Protein AF-A0A962XVJ2-F1 (afdb_monomer_lite)

Foldseek 3Di:
DVCVVVDQWDQDVPVGIDGPCVVCVVVVVVLVVQLVVQLVVLLPDDPVCLLVSLLVSLLVSQLVVQCVPPVDDSVVSCVVCVVVSNVSSVVSVVVSVVVVVVVD

pLDDT: mean 95.55, std 3.28, range [77.44, 98.69]

Secondary structure (DSSP, 8-state):
-GGGG--SEEE-GGG-EEE-GGGGHHHHHHHHHHHHHHHHHHHTS-STTHHHHHHHHHHHHHHHHHHHHH---HHHHHHHHHHHHHHHHHHHHHHHHHHHHHH-

Sequence (104 aa):
RMMALAPSACCLTHFGRIGKPQTHVDMLRASIQAHVDIALAEELRDSQGRVQRLSAAVEHLLMEAGQRHSGLPADRVREIFASDIELNAQGLGIWLMRRAKRRA

Structure (mmCIF, N/CA/C/O backbone):
data_AF-A0A962XVJ2-F1
#
_entry.id   AF-A0A962XVJ2-F1
#
loop_
_atom_site.group_PDB
_atom_site.id
_atom_site.type_symbol
_atom_site.label_atom_id
_atom_site.label_alt_id
_atom_site.label_comp_id
_atom_site.label_asym_id
_atom_site.label_entity_id
_atom_site.label_seq_id
_atom_site.pdbx_PDB_ins_code
_atom_site.Cartn_x
_atom_site.Cartn_y
_atom_site.Cartn_z
_atom_site.occupancy
_atom_site.B_iso_or_equiv
_atom_site.auth_seq_id
_atom_site.auth_comp_id
_atom_site.auth_asym_id
_atom_site.auth_atom_id
_atom_site.pdbx_PDB_model_num
ATOM 1 N N . ARG A 1 1 ? -9.281 -14.848 6.889 1.00 84.25 1 ARG A N 1
ATOM 2 C CA . ARG A 1 1 ? -8.791 -15.706 7.995 1.00 84.25 1 ARG A CA 1
ATOM 3 C C . ARG A 1 1 ? -8.902 -15.006 9.353 1.00 84.25 1 ARG A C 1
ATOM 5 O O . ARG A 1 1 ? -9.564 -15.567 10.202 1.00 84.25 1 ARG A O 1
ATOM 12 N N . MET A 1 2 ? -8.397 -13.779 9.553 1.00 91.50 2 MET A N 1
ATOM 13 C CA . MET A 1 2 ? -8.488 -13.088 10.862 1.00 91.50 2 MET A CA 1
ATOM 14 C C . MET A 1 2 ? -9.922 -12.881 11.390 1.00 91.50 2 MET A C 1
ATOM 16 O O . MET A 1 2 ? -10.176 -13.122 12.562 1.00 91.50 2 MET A O 1
ATOM 20 N N . MET A 1 3 ? -10.879 -12.505 10.534 1.00 94.75 3 MET A N 1
ATOM 21 C CA . MET A 1 3 ? -12.271 -12.275 10.965 1.00 94.75 3 MET A CA 1
ATOM 22 C C . MET A 1 3 ? -13.035 -13.544 11.367 1.00 94.75 3 MET A C 1
ATOM 24 O O . MET A 1 3 ? -14.072 -13.442 12.010 1.00 94.75 3 MET A O 1
ATOM 28 N N . ALA A 1 4 ? -12.514 -14.739 11.060 1.00 95.81 4 ALA A N 1
ATOM 29 C CA . ALA A 1 4 ? -13.113 -15.988 11.537 1.00 95.81 4 ALA A CA 1
ATOM 30 C C . ALA A 1 4 ? -13.024 -16.131 13.069 1.00 95.81 4 ALA A C 1
ATOM 32 O O . ALA A 1 4 ? -13.767 -16.911 13.648 1.00 95.81 4 ALA A O 1
ATOM 33 N N . LEU A 1 5 ? -12.142 -15.361 13.719 1.00 95.88 5 LEU A N 1
ATOM 34 C CA . LEU A 1 5 ? -12.012 -15.300 15.177 1.00 95.88 5 LEU A CA 1
ATOM 35 C C . LEU A 1 5 ? -13.011 -14.331 15.835 1.00 95.88 5 LEU A C 1
ATOM 37 O O . LEU A 1 5 ? -12.940 -14.138 17.043 1.00 95.88 5 LEU A O 1
ATOM 41 N N . ALA A 1 6 ? -13.882 -13.676 15.054 1.00 95.06 6 ALA A N 1
ATOM 42 C CA . ALA A 1 6 ? -14.811 -12.640 15.518 1.00 95.06 6 ALA A CA 1
ATOM 43 C C . ALA A 1 6 ? -14.176 -11.609 16.490 1.00 95.06 6 ALA A C 1
ATOM 45 O O . ALA A 1 6 ? -14.702 -11.374 17.581 1.00 95.06 6 ALA A O 1
ATOM 46 N N . PRO A 1 7 ? -13.031 -10.987 16.133 1.00 96.94 7 PRO A N 1
ATOM 47 C CA . PRO A 1 7 ? -12.335 -10.091 17.046 1.00 96.94 7 PRO A CA 1
ATOM 48 C C . PRO A 1 7 ? -13.128 -8.803 17.282 1.00 96.94 7 PRO A C 1
ATOM 50 O O . PRO A 1 7 ? -13.595 -8.155 16.344 1.00 96.94 7 PRO A O 1
ATOM 53 N N . SER A 1 8 ? -13.200 -8.369 18.540 1.00 96.81 8 SER A N 1
ATOM 54 C CA . SER A 1 8 ? -13.775 -7.066 18.900 1.00 96.81 8 SER A CA 1
ATOM 55 C C . SER A 1 8 ? -12.839 -5.894 18.571 1.00 96.81 8 SER A C 1
ATOM 57 O O . SER A 1 8 ? -13.303 -4.761 18.411 1.00 96.81 8 SER A O 1
ATOM 59 N N . ALA A 1 9 ? -11.531 -6.154 18.448 1.00 97.19 9 ALA A N 1
ATOM 60 C CA . ALA A 1 9 ? -10.510 -5.162 18.134 1.00 97.19 9 ALA A CA 1
ATOM 61 C C . ALA A 1 9 ? -9.270 -5.766 17.446 1.00 97.19 9 ALA A C 1
ATOM 63 O O . ALA A 1 9 ? -9.001 -6.962 17.562 1.00 97.19 9 ALA A O 1
ATOM 64 N N . CYS A 1 10 ? -8.487 -4.919 16.772 1.00 96.50 10 CYS A N 1
ATOM 65 C CA . CYS A 1 10 ? -7.157 -5.242 16.245 1.00 96.50 10 CYS A CA 1
ATOM 66 C C . CYS A 1 10 ? -6.153 -4.139 16.611 1.00 96.50 10 CYS A C 1
ATOM 68 O O . CYS A 1 10 ? -6.500 -2.962 16.569 1.00 96.50 10 CYS A O 1
ATOM 70 N N . CYS A 1 11 ? -4.915 -4.509 16.946 1.00 94.94 11 CYS A N 1
ATOM 71 C CA . CYS A 1 11 ? -3.818 -3.563 17.175 1.00 94.94 11 CYS A CA 1
ATOM 72 C C . CYS A 1 11 ? -2.984 -3.424 15.893 1.00 94.94 11 CYS A C 1
ATOM 74 O O . CYS A 1 11 ? -2.341 -4.379 15.462 1.00 94.94 11 CYS A O 1
ATOM 76 N N . LEU A 1 12 ? -3.021 -2.244 15.279 1.00 91.88 12 LEU A N 1
ATOM 77 C CA . LEU A 1 12 ? -2.394 -1.916 14.001 1.00 91.88 12 LEU A CA 1
ATOM 78 C C . LEU A 1 12 ? -1.008 -1.308 14.213 1.00 91.88 12 LEU A C 1
ATOM 80 O O . LEU A 1 12 ? -0.802 -0.128 13.956 1.00 91.88 12 LEU A O 1
ATOM 84 N N . THR A 1 13 ? -0.072 -2.112 14.715 1.00 88.88 13 THR A N 1
ATOM 85 C CA . THR A 1 13 ? 1.322 -1.690 14.945 1.00 88.88 13 THR A CA 1
ATOM 86 C C . THR A 1 13 ? 1.396 -0.322 15.655 1.00 88.88 13 THR A C 1
ATOM 88 O O . THR A 1 13 ? 0.900 -0.194 16.774 1.00 88.88 13 THR A O 1
ATOM 91 N N . HIS A 1 14 ? 1.960 0.696 15.006 1.00 87.69 14 HIS A N 1
ATOM 92 C CA . HIS A 1 14 ? 2.155 2.048 15.520 1.00 87.69 14 HIS A CA 1
ATOM 93 C C . HIS A 1 14 ? 0.911 2.953 15.406 1.00 87.69 14 HIS A C 1
ATOM 95 O O . HIS A 1 14 ? 0.873 3.999 16.045 1.00 87.69 14 HIS A O 1
ATOM 101 N N . PHE A 1 15 ? -0.132 2.536 14.677 1.00 89.75 15 PHE A N 1
ATOM 102 C CA . PHE A 1 15 ? -1.427 3.234 14.607 1.00 89.75 15 PHE A CA 1
ATOM 103 C C . PHE A 1 15 ? -2.362 2.896 15.778 1.00 89.75 15 PHE A C 1
ATOM 105 O O . PHE A 1 15 ? -3.414 3.512 15.947 1.00 89.75 15 PHE A O 1
ATOM 112 N N . GLY A 1 16 ? -1.990 1.918 16.608 1.00 93.38 16 GLY A N 1
ATOM 113 C CA . GLY A 1 16 ? -2.727 1.573 17.817 1.00 93.38 16 GLY A CA 1
ATOM 114 C C . GLY A 1 16 ? -3.958 0.701 17.571 1.00 93.38 16 GLY A C 1
ATOM 115 O O . GLY A 1 16 ? -4.054 -0.050 16.601 1.00 93.38 16 GLY A O 1
ATOM 116 N N . ARG A 1 17 ? -4.887 0.711 18.527 1.00 96.19 17 ARG A N 1
ATOM 117 C CA . ARG A 1 17 ? -6.033 -0.205 18.556 1.00 96.19 17 ARG A CA 1
ATOM 118 C C . ARG A 1 17 ? -7.217 0.357 17.771 1.00 96.19 17 ARG A C 1
ATOM 120 O O . ARG A 1 17 ? -7.691 1.444 18.076 1.00 96.19 17 ARG A O 1
ATOM 127 N N . ILE A 1 18 ? -7.781 -0.453 16.878 1.00 95.81 18 ILE A N 1
ATOM 128 C CA . ILE A 1 18 ? -9.080 -0.201 16.243 1.00 95.81 18 ILE A CA 1
ATOM 129 C C . ILE A 1 18 ? -10.145 -1.161 16.780 1.00 95.81 18 ILE A C 1
ATOM 131 O O . ILE A 1 18 ? -9.874 -2.340 17.016 1.00 95.81 18 ILE A O 1
ATOM 135 N N . GLY A 1 19 ? -11.359 -0.655 16.992 1.00 97.44 19 GLY A N 1
ATOM 136 C CA . GLY A 1 19 ? -12.536 -1.466 17.313 1.00 97.44 19 GLY A CA 1
ATOM 137 C C . GLY A 1 19 ? -13.287 -1.894 16.054 1.00 97.44 19 GLY A C 1
ATOM 138 O O . GLY A 1 19 ? -13.048 -1.356 14.979 1.00 97.44 19 GLY A O 1
ATOM 139 N N . LYS A 1 20 ? -14.213 -2.853 16.196 1.00 96.12 20 LYS A N 1
ATOM 140 C CA . LYS A 1 20 ? -15.105 -3.310 15.109 1.00 96.12 20 LYS A CA 1
ATOM 141 C C . LYS A 1 20 ? -14.354 -3.593 13.787 1.00 96.12 20 LYS A C 1
ATOM 143 O O . LYS A 1 20 ? -14.791 -3.143 12.734 1.00 96.12 20 LYS A O 1
ATOM 148 N N . PRO A 1 21 ? -13.251 -4.366 13.793 1.00 96.38 21 PRO A N 1
ATOM 149 C CA . PRO A 1 21 ? -12.389 -4.541 12.617 1.00 96.38 21 PRO A CA 1
ATOM 150 C C . PRO A 1 21 ? -13.131 -5.049 11.371 1.00 96.38 21 PRO A C 1
ATOM 152 O O . PRO A 1 21 ? -12.720 -4.751 10.252 1.00 96.38 21 PRO A O 1
ATOM 155 N N . GLN A 1 22 ? -14.259 -5.747 11.554 1.00 95.94 22 GLN A N 1
ATOM 156 C CA . GLN A 1 22 ? -15.142 -6.186 10.475 1.00 95.94 22 GLN A CA 1
ATOM 157 C C . GLN A 1 22 ? -15.580 -5.040 9.543 1.00 95.94 22 GLN A C 1
ATOM 159 O O . GLN A 1 22 ? -15.680 -5.260 8.339 1.00 95.94 22 GLN A O 1
ATOM 164 N N . THR A 1 23 ? -15.787 -3.819 10.053 1.00 95.88 23 THR A N 1
ATOM 165 C CA . THR A 1 23 ? -16.217 -2.663 9.240 1.00 95.88 23 THR A CA 1
ATOM 166 C C . THR A 1 23 ? -15.107 -2.101 8.352 1.00 95.88 23 THR A C 1
ATOM 168 O O . THR A 1 23 ? -15.376 -1.292 7.472 1.00 95.88 23 THR A O 1
ATOM 171 N N . HIS A 1 24 ? -13.858 -2.516 8.572 1.00 94.25 24 HIS A N 1
ATOM 172 C CA . HIS A 1 24 ? -12.686 -2.026 7.846 1.00 94.25 24 HIS A CA 1
ATOM 173 C C . HIS A 1 24 ? -12.154 -3.032 6.816 1.00 94.25 24 HIS A C 1
ATOM 175 O O . HIS A 1 24 ? -11.224 -2.718 6.075 1.00 94.25 24 HIS A O 1
ATOM 181 N N . VAL A 1 25 ? -12.730 -4.239 6.751 1.00 95.19 25 VAL A N 1
ATOM 182 C CA . VAL A 1 25 ? -12.224 -5.342 5.916 1.00 95.19 25 VAL A CA 1
ATOM 183 C C . VAL A 1 25 ? -12.242 -4.991 4.434 1.00 95.19 25 VAL A C 1
ATOM 185 O O . VAL A 1 25 ? -11.257 -5.243 3.742 1.00 95.19 25 VAL A O 1
ATOM 188 N N . ASP A 1 26 ? -13.336 -4.415 3.945 1.00 96.06 26 ASP A N 1
ATOM 189 C CA . ASP A 1 26 ? -13.477 -4.131 2.516 1.00 96.06 26 ASP A CA 1
ATOM 190 C C . ASP A 1 26 ? -12.572 -2.976 2.088 1.00 96.06 26 ASP A C 1
ATOM 192 O O . ASP A 1 26 ? -11.904 -3.072 1.061 1.00 96.06 26 ASP A O 1
ATOM 196 N N . MET A 1 27 ? -12.430 -1.954 2.936 1.00 95.00 27 MET A N 1
ATOM 197 C CA . MET A 1 27 ? -11.448 -0.883 2.750 1.00 95.00 27 MET A CA 1
ATOM 198 C C . MET A 1 27 ? -10.013 -1.433 2.710 1.00 95.00 27 MET A C 1
ATOM 200 O O . MET A 1 27 ? -9.243 -1.077 1.819 1.00 95.00 27 MET A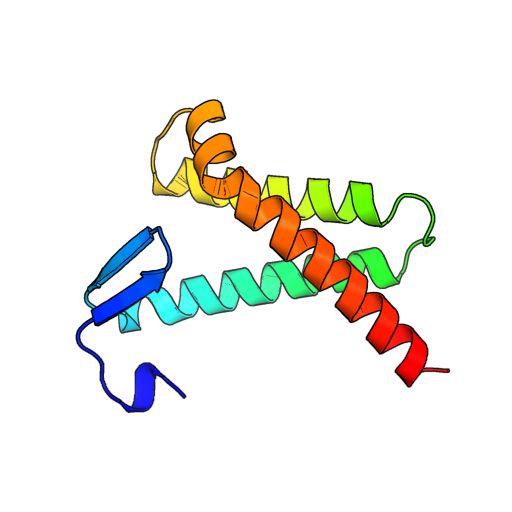 O 1
ATOM 204 N N . LEU A 1 28 ? -9.647 -2.331 3.634 1.00 94.62 28 LEU A N 1
ATOM 205 C CA . LEU A 1 28 ? -8.320 -2.954 3.649 1.00 94.62 28 LEU A CA 1
ATOM 206 C C . LEU A 1 28 ? -8.072 -3.780 2.379 1.00 94.62 28 LEU A C 1
ATOM 208 O O . LEU A 1 28 ? -7.006 -3.680 1.776 1.00 94.62 28 LEU A O 1
ATOM 212 N N . ARG A 1 29 ? -9.053 -4.580 1.947 1.00 96.69 29 ARG A N 1
ATOM 213 C CA . ARG A 1 29 ? -8.957 -5.373 0.712 1.00 96.69 29 ARG A CA 1
ATOM 214 C C . ARG A 1 29 ? -8.812 -4.493 -0.522 1.00 96.69 29 ARG A C 1
ATOM 216 O O . ARG A 1 29 ? -7.964 -4.788 -1.357 1.00 96.69 29 ARG A O 1
ATOM 223 N N . ALA A 1 30 ? -9.597 -3.422 -0.616 1.00 97.19 30 ALA A N 1
ATOM 224 C CA . ALA A 1 30 ? -9.506 -2.463 -1.709 1.00 97.19 30 ALA A CA 1
ATOM 225 C C . ALA A 1 30 ? -8.126 -1.792 -1.748 1.00 97.19 30 ALA A C 1
ATOM 227 O O . ALA A 1 30 ? -7.523 -1.702 -2.813 1.00 97.19 30 ALA A O 1
ATOM 228 N N . SER A 1 31 ? -7.580 -1.407 -0.588 1.00 96.75 31 SER A N 1
ATOM 229 C CA . SER A 1 31 ? -6.222 -0.859 -0.495 1.00 96.75 31 SER A CA 1
ATOM 230 C C . SER A 1 31 ? -5.161 -1.861 -0.968 1.00 96.75 31 SER A C 1
ATOM 232 O O . SER A 1 31 ? -4.297 -1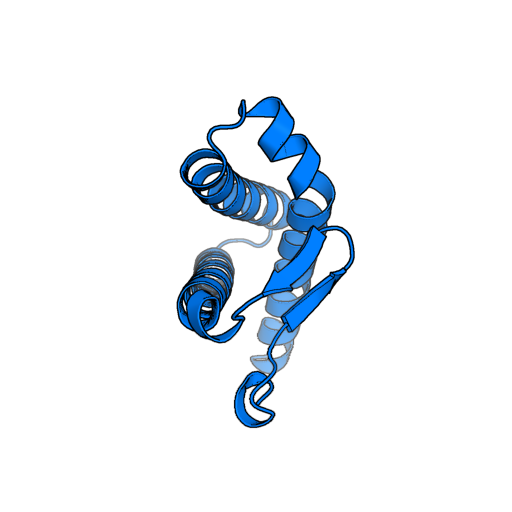.510 -1.771 1.00 96.75 31 SER A O 1
ATOM 234 N N . ILE A 1 32 ? -5.248 -3.131 -0.554 1.00 97.56 32 ILE A N 1
ATOM 235 C CA . ILE A 1 32 ? -4.336 -4.186 -1.030 1.00 97.56 32 ILE A CA 1
ATOM 236 C C . ILE A 1 32 ? -4.443 -4.353 -2.550 1.00 97.56 32 ILE A C 1
ATOM 238 O O . ILE A 1 32 ? -3.418 -4.451 -3.223 1.00 97.56 32 ILE A O 1
ATOM 242 N N . GLN A 1 33 ? -5.662 -4.360 -3.098 1.00 98.56 33 GLN A N 1
ATOM 243 C CA . GLN A 1 33 ? -5.865 -4.490 -4.539 1.00 98.56 33 GLN A CA 1
ATOM 244 C C . GLN A 1 33 ? -5.268 -3.302 -5.303 1.00 98.56 33 GLN A C 1
ATOM 246 O O . GLN A 1 33 ? -4.572 -3.519 -6.287 1.00 98.56 33 GLN A O 1
ATOM 251 N N . ALA A 1 34 ? -5.417 -2.074 -4.803 1.00 98.56 34 ALA A N 1
ATOM 252 C CA . ALA A 1 34 ? -4.806 -0.897 -5.420 1.00 98.56 34 ALA A CA 1
ATOM 253 C C . ALA A 1 34 ? -3.267 -0.997 -5.485 1.00 98.56 34 ALA A C 1
ATOM 255 O O . ALA A 1 34 ? -2.663 -0.646 -6.497 1.00 98.56 34 ALA A O 1
ATOM 256 N N . HIS A 1 35 ? -2.619 -1.543 -4.450 1.00 98.69 35 HIS A N 1
ATOM 257 C CA . HIS A 1 35 ? -1.173 -1.803 -4.479 1.00 98.69 35 HIS A CA 1
ATOM 258 C C . HIS A 1 35 ? -0.792 -2.878 -5.509 1.00 98.69 35 HIS A C 1
ATOM 260 O O . HIS A 1 35 ? 0.236 -2.761 -6.181 1.00 98.69 35 HIS A O 1
ATOM 266 N N . VAL A 1 36 ? -1.617 -3.922 -5.652 1.00 98.38 36 VAL A N 1
ATOM 267 C CA . VAL A 1 36 ? -1.442 -4.940 -6.698 1.00 98.38 36 VAL A CA 1
ATOM 268 C C . VAL A 1 36 ? -1.544 -4.300 -8.080 1.00 98.38 36 VAL A C 1
ATOM 270 O O . VAL A 1 36 ? -0.673 -4.542 -8.914 1.00 98.38 36 VAL A O 1
ATOM 273 N N . ASP A 1 37 ? -2.546 -3.454 -8.306 1.00 98.50 37 ASP A N 1
ATOM 274 C CA . ASP A 1 37 ? -2.779 -2.795 -9.591 1.00 98.50 37 ASP A CA 1
ATOM 275 C C . ASP A 1 37 ? -1.611 -1.867 -9.965 1.00 98.50 37 ASP A C 1
ATOM 277 O O . ASP A 1 37 ? -1.121 -1.931 -11.094 1.00 98.50 37 ASP A O 1
ATOM 281 N N . ILE A 1 38 ? -1.079 -1.096 -9.004 1.00 98.38 38 ILE A N 1
ATOM 282 C CA . ILE A 1 38 ? 0.143 -0.286 -9.178 1.00 98.38 38 ILE A CA 1
ATOM 283 C C . ILE A 1 38 ? 1.307 -1.156 -9.663 1.00 98.38 38 ILE A C 1
ATOM 285 O O . ILE A 1 38 ? 1.977 -0.833 -10.646 1.00 98.38 38 ILE A O 1
ATOM 289 N N . ALA A 1 39 ? 1.560 -2.276 -8.987 1.00 98.00 39 ALA A N 1
ATOM 290 C CA . ALA A 1 39 ? 2.675 -3.140 -9.344 1.00 98.00 39 ALA A CA 1
ATOM 291 C C . ALA A 1 39 ? 2.478 -3.811 -10.709 1.00 98.00 39 ALA A C 1
ATOM 293 O O . ALA A 1 39 ? 3.422 -3.866 -11.494 1.00 98.00 39 ALA A O 1
ATOM 294 N N . LEU A 1 40 ? 1.275 -4.296 -11.023 1.00 97.06 40 LEU A N 1
ATOM 295 C C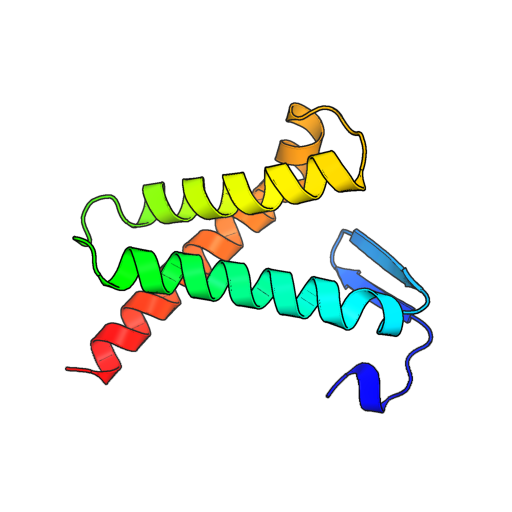A . LEU A 1 40 ? 0.988 -4.908 -12.323 1.00 97.06 40 LEU A CA 1
ATOM 296 C C . LEU A 1 40 ? 1.104 -3.900 -13.473 1.00 97.06 40 LEU A C 1
ATOM 298 O O . LEU A 1 40 ? 1.625 -4.256 -14.528 1.00 97.06 40 LEU A O 1
ATOM 302 N N . ALA A 1 41 ? 0.702 -2.644 -13.264 1.00 96.88 41 ALA A N 1
ATOM 303 C CA . ALA A 1 41 ? 0.905 -1.578 -14.242 1.00 96.88 41 ALA A CA 1
ATOM 304 C C . ALA A 1 41 ? 2.401 -1.294 -14.483 1.00 96.88 41 ALA A C 1
ATOM 306 O O . ALA A 1 41 ? 2.827 -1.133 -15.627 1.00 96.88 41 ALA A O 1
ATOM 307 N N . GLU A 1 42 ? 3.226 -1.293 -13.428 1.00 96.69 42 GLU A N 1
ATOM 308 C CA . GLU A 1 42 ? 4.682 -1.126 -13.550 1.00 96.69 42 GLU A CA 1
ATOM 309 C C . GLU A 1 42 ? 5.404 -2.359 -14.122 1.00 96.69 42 GLU A C 1
ATOM 311 O O . GLU A 1 42 ? 6.489 -2.220 -14.690 1.00 96.69 42 GLU A O 1
ATOM 316 N N . GLU A 1 43 ? 4.828 -3.562 -14.009 1.00 94.88 43 GLU A N 1
ATOM 317 C CA . GLU A 1 43 ? 5.390 -4.804 -14.569 1.00 94.88 43 GLU A CA 1
ATOM 318 C C . GLU A 1 43 ? 5.551 -4.722 -16.095 1.00 94.88 43 GLU A C 1
ATOM 320 O O . GLU A 1 43 ? 6.492 -5.295 -16.642 1.00 94.88 43 GLU A O 1
ATOM 325 N N . LEU A 1 44 ? 4.663 -3.983 -16.766 1.00 91.19 44 LEU A N 1
ATOM 326 C CA . LEU A 1 44 ? 4.631 -3.811 -18.223 1.00 91.19 44 LEU A CA 1
ATOM 327 C C . LEU A 1 44 ? 5.639 -2.773 -18.743 1.00 91.19 44 LEU A C 1
ATOM 329 O O . LEU A 1 44 ? 5.761 -2.583 -19.952 1.00 91.19 44 LEU A O 1
ATOM 333 N N . ARG A 1 45 ? 6.339 -2.076 -17.843 1.00 93.19 45 ARG A N 1
ATOM 334 C CA . ARG A 1 45 ? 7.249 -0.972 -18.166 1.00 93.19 45 ARG A CA 1
ATOM 335 C C . ARG A 1 45 ? 8.711 -1.374 -18.002 1.00 93.19 45 ARG A C 1
ATOM 337 O O . ARG A 1 45 ? 9.048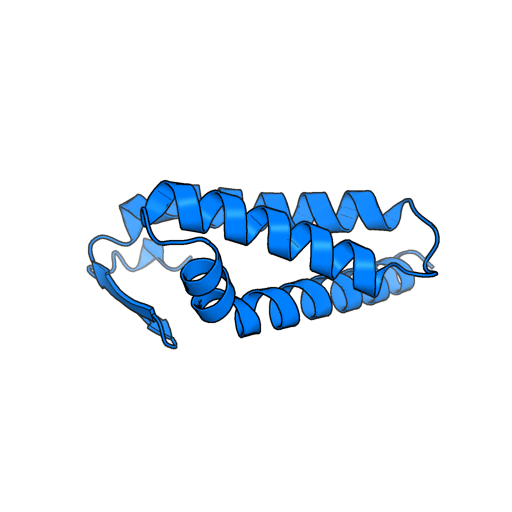 -2.322 -17.284 1.00 93.19 45 ARG A O 1
ATOM 344 N N . ASP A 1 46 ? 9.586 -0.566 -18.602 1.00 89.62 46 ASP A N 1
ATOM 345 C CA . ASP A 1 46 ? 11.032 -0.657 -18.395 1.00 89.62 46 ASP A CA 1
ATOM 346 C C . ASP A 1 46 ? 11.392 -0.584 -16.896 1.00 89.62 46 ASP A C 1
ATOM 348 O O . ASP A 1 46 ? 10.748 0.111 -16.095 1.00 89.62 46 ASP A O 1
ATOM 352 N N . SER A 1 47 ? 12.409 -1.353 -16.509 1.00 90.31 47 SER A N 1
ATOM 353 C CA . SER A 1 47 ? 12.882 -1.455 -15.131 1.00 90.31 47 SER A CA 1
ATOM 354 C C . SER A 1 47 ? 13.621 -0.201 -14.656 1.00 90.31 47 SER A C 1
ATOM 356 O O . SER A 1 47 ? 13.621 0.080 -13.454 1.00 90.31 47 SER A O 1
ATOM 358 N N . GLN A 1 48 ? 14.193 0.589 -15.567 1.00 94.31 48 GLN A N 1
ATOM 359 C CA . GLN A 1 48 ? 14.807 1.871 -15.257 1.00 94.31 48 GLN A CA 1
ATOM 360 C C . GLN A 1 48 ? 13.773 2.820 -14.649 1.00 94.31 48 GLN A C 1
ATOM 362 O O . GLN A 1 48 ? 12.678 3.017 -15.177 1.00 94.31 48 GLN A O 1
ATOM 367 N N . GLY A 1 49 ? 14.105 3.397 -13.493 1.00 95.19 49 GLY A N 1
ATOM 368 C CA . GLY A 1 49 ? 13.226 4.315 -12.766 1.00 95.19 49 GLY A CA 1
ATOM 369 C C . GLY A 1 49 ? 12.023 3.660 -12.074 1.00 95.19 49 GLY A C 1
ATOM 370 O O . GLY A 1 49 ? 11.192 4.369 -11.508 1.00 95.19 49 GLY A O 1
ATOM 371 N N . ARG A 1 50 ? 11.889 2.324 -12.105 1.00 95.88 50 ARG A N 1
ATOM 372 C CA . ARG A 1 50 ? 10.734 1.619 -11.520 1.00 95.88 50 ARG A CA 1
ATOM 373 C C . ARG A 1 50 ? 10.559 1.922 -10.034 1.00 95.88 50 ARG A C 1
ATOM 375 O O . ARG A 1 50 ? 9.437 2.117 -9.588 1.00 95.88 50 ARG A O 1
ATOM 382 N N . VAL A 1 51 ? 11.654 1.985 -9.276 1.00 95.25 51 VAL A N 1
ATOM 383 C CA . VAL A 1 51 ? 11.614 2.258 -7.829 1.00 95.25 51 VAL A CA 1
ATOM 384 C C . VAL A 1 51 ? 10.972 3.618 -7.548 1.00 95.25 51 VAL A C 1
ATOM 386 O O . VAL A 1 51 ? 10.054 3.705 -6.739 1.00 95.25 51 VAL A O 1
ATOM 389 N N . GLN A 1 52 ? 11.394 4.663 -8.261 1.00 97.19 52 GLN A N 1
ATOM 390 C CA . GLN A 1 52 ? 10.877 6.021 -8.092 1.00 97.19 52 GLN A CA 1
ATOM 391 C C . GLN A 1 52 ? 9.393 6.105 -8.461 1.00 97.19 52 GLN A C 1
ATOM 393 O O . GLN A 1 52 ? 8.618 6.753 -7.763 1.00 97.19 52 GLN A O 1
ATOM 398 N N . ARG A 1 53 ? 8.977 5.416 -9.529 1.00 98.06 53 ARG A N 1
ATOM 399 C CA . ARG A 1 53 ? 7.575 5.414 -9.967 1.00 98.06 53 ARG A CA 1
ATOM 400 C C . ARG A 1 53 ? 6.670 4.622 -9.033 1.00 98.06 53 ARG A C 1
ATOM 402 O O . ARG A 1 53 ? 5.578 5.090 -8.735 1.00 98.06 53 ARG A O 1
ATOM 409 N N . LEU A 1 54 ? 7.136 3.479 -8.526 1.00 98.31 54 LEU A N 1
ATOM 410 C CA . LEU A 1 54 ? 6.429 2.735 -7.481 1.00 98.31 54 LEU A CA 1
ATOM 411 C C . LEU A 1 54 ? 6.265 3.589 -6.222 1.00 98.31 54 LEU A C 1
ATOM 413 O O . LEU A 1 54 ? 5.160 3.668 -5.697 1.00 98.31 54 LEU A O 1
ATOM 417 N N . SER A 1 55 ? 7.329 4.268 -5.778 1.00 98.25 55 SER A N 1
ATOM 418 C CA . SER A 1 55 ? 7.260 5.167 -4.622 1.00 98.25 55 SER A CA 1
ATOM 419 C C . SER A 1 55 ? 6.242 6.285 -4.834 1.00 98.25 55 SER A C 1
ATOM 421 O O . SER A 1 55 ? 5.393 6.491 -3.975 1.00 98.25 55 SER A O 1
ATOM 423 N N . ALA A 1 56 ? 6.272 6.959 -5.987 1.00 98.31 56 ALA A N 1
ATOM 424 C CA . ALA A 1 56 ? 5.341 8.042 -6.295 1.00 98.31 56 ALA A CA 1
ATOM 425 C C . ALA A 1 56 ? 3.881 7.560 -6.392 1.00 98.31 56 ALA A C 1
ATOM 427 O O . ALA A 1 56 ? 2.970 8.239 -5.923 1.00 98.31 56 ALA A O 1
ATOM 428 N N . ALA A 1 57 ? 3.642 6.379 -6.971 1.00 98.50 57 ALA A N 1
ATOM 429 C CA . ALA A 1 57 ? 2.301 5.809 -7.085 1.00 98.50 57 ALA A CA 1
ATOM 430 C C . ALA A 1 57 ? 1.726 5.393 -5.720 1.00 98.50 57 ALA A C 1
ATOM 432 O O . ALA A 1 57 ? 0.564 5.674 -5.427 1.00 98.50 57 ALA A O 1
ATOM 433 N N . VAL A 1 58 ? 2.542 4.760 -4.869 1.00 98.69 58 VAL A N 1
ATOM 434 C CA . VAL A 1 58 ? 2.152 4.400 -3.496 1.00 98.69 58 VAL A CA 1
ATOM 435 C C . VAL A 1 58 ? 1.912 5.654 -2.658 1.00 98.69 58 VAL A C 1
ATOM 437 O O . VAL A 1 58 ? 0.914 5.733 -1.945 1.00 98.69 58 VAL A O 1
ATOM 440 N N . GLU A 1 59 ? 2.785 6.653 -2.772 1.00 98.50 59 GLU A N 1
ATOM 441 C CA . GLU A 1 59 ? 2.617 7.943 -2.110 1.00 98.50 59 GLU A CA 1
ATOM 442 C C . GLU A 1 59 ? 1.301 8.605 -2.509 1.00 98.50 59 GLU A C 1
ATOM 444 O O . GLU A 1 59 ? 0.521 8.967 -1.634 1.00 98.50 59 GLU A O 1
ATOM 449 N N . HIS A 1 60 ? 1.007 8.703 -3.807 1.00 98.38 60 HIS A N 1
ATOM 450 C CA . HIS A 1 60 ? -0.258 9.253 -4.285 1.00 98.38 60 HIS A CA 1
ATOM 451 C C . HIS A 1 60 ? -1.464 8.520 -3.676 1.00 98.38 60 HIS A C 1
ATOM 453 O O . HIS A 1 60 ? -2.358 9.161 -3.124 1.00 98.38 60 HIS A O 1
ATOM 459 N N . LEU A 1 61 ? -1.462 7.182 -3.719 1.00 98.31 61 LEU A N 1
ATOM 460 C CA . LEU A 1 61 ? -2.535 6.346 -3.174 1.00 98.31 61 LEU A CA 1
ATOM 461 C C . LEU A 1 61 ? -2.777 6.604 -1.677 1.00 98.31 61 LEU A C 1
ATOM 463 O O . LEU A 1 61 ? -3.919 6.800 -1.252 1.00 98.31 61 LEU A O 1
ATOM 467 N N . LEU A 1 62 ? -1.713 6.603 -0.869 1.00 97.50 62 LEU A N 1
ATOM 468 C CA . LEU A 1 62 ? -1.821 6.786 0.581 1.00 97.50 62 LEU A CA 1
ATOM 469 C C . LEU A 1 62 ? -2.169 8.229 0.952 1.00 97.50 62 LEU A C 1
ATOM 471 O O . LEU A 1 62 ? -2.979 8.452 1.851 1.00 97.50 62 LEU A O 1
ATOM 475 N N . MET A 1 63 ? -1.626 9.208 0.231 1.00 97.75 63 MET A N 1
ATOM 476 C CA . MET A 1 63 ? -1.920 10.624 0.437 1.00 97.75 63 MET A CA 1
ATOM 477 C C . MET A 1 63 ? -3.375 10.964 0.120 1.00 97.75 63 MET A C 1
ATOM 479 O O . MET A 1 63 ? -4.002 11.710 0.873 1.00 97.75 63 MET A O 1
ATOM 483 N N . GLU A 1 64 ? -3.925 10.433 -0.972 1.00 96.25 64 GLU A N 1
ATOM 484 C CA . GLU A 1 64 ? -5.323 10.646 -1.353 1.00 96.25 64 GLU A CA 1
ATOM 485 C C . GLU A 1 64 ? -6.272 10.058 -0.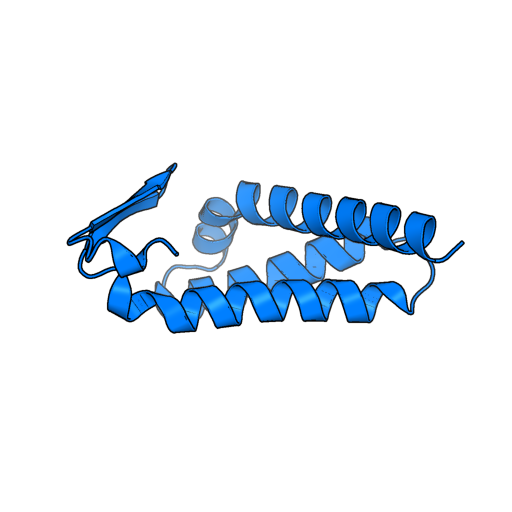300 1.00 96.25 64 GLU A C 1
ATOM 487 O O . GLU A 1 64 ? -7.170 10.742 0.204 1.00 96.25 64 GLU A O 1
ATOM 492 N N . ALA A 1 65 ? -6.042 8.802 0.098 1.00 94.75 65 ALA A N 1
ATOM 493 C CA . ALA A 1 65 ? -6.836 8.152 1.132 1.00 94.75 65 ALA A CA 1
ATOM 494 C C . ALA A 1 65 ? -6.707 8.873 2.483 1.00 94.75 65 ALA A C 1
ATOM 496 O O . ALA A 1 65 ? -7.713 9.172 3.128 1.00 94.75 65 ALA A O 1
ATOM 497 N N . GLY A 1 66 ? -5.479 9.193 2.888 1.00 95.38 66 GLY A N 1
ATOM 498 C CA . GLY A 1 66 ? -5.167 9.849 4.150 1.00 95.38 66 GLY A CA 1
ATOM 499 C C . GLY A 1 66 ? -5.836 11.205 4.305 1.00 95.38 66 GLY A C 1
ATOM 500 O O . GLY A 1 66 ? -6.502 11.445 5.312 1.00 95.38 66 GLY A O 1
ATOM 501 N N . GLN A 1 67 ? -5.723 12.072 3.300 1.00 96.19 67 GLN A N 1
ATOM 502 C CA . GLN A 1 67 ? -6.347 13.398 3.326 1.00 96.19 67 GLN A CA 1
ATOM 503 C C . GLN A 1 67 ? -7.873 13.292 3.384 1.00 96.19 67 GLN A C 1
ATOM 505 O O . GLN A 1 67 ? -8.504 13.932 4.224 1.00 96.19 67 GLN A O 1
ATOM 510 N N . ARG A 1 68 ? -8.465 12.418 2.560 1.00 94.19 68 ARG A N 1
ATOM 511 C CA . ARG A 1 68 ? -9.918 12.211 2.527 1.00 94.19 68 ARG A CA 1
ATOM 512 C C . ARG A 1 68 ? -10.479 11.687 3.851 1.00 94.19 68 ARG A C 1
ATOM 514 O O . ARG A 1 68 ? -11.576 12.080 4.232 1.00 94.19 68 ARG A O 1
ATOM 521 N N . HIS A 1 69 ? -9.766 10.790 4.533 1.00 91.19 69 HIS A N 1
ATOM 522 C CA . HIS A 1 69 ? -10.261 10.159 5.762 1.00 91.19 69 HIS A CA 1
ATOM 523 C C . HIS A 1 69 ? -9.948 10.941 7.038 1.00 91.19 69 HIS A C 1
ATOM 525 O O . HIS A 1 69 ? -10.714 10.850 7.994 1.00 91.19 69 HIS A O 1
ATOM 531 N N . SER A 1 70 ? -8.831 11.669 7.078 1.00 93.44 70 SER A N 1
ATOM 532 C CA . SER A 1 70 ? -8.373 12.340 8.300 1.00 93.44 70 SER A CA 1
ATOM 533 C C . SER A 1 70 ? -8.738 13.823 8.365 1.00 93.44 70 SER A C 1
ATOM 535 O O . SER A 1 70 ? -8.821 14.368 9.462 1.00 93.44 70 SER A O 1
ATOM 537 N N . GLY A 1 71 ? -8.923 14.489 7.217 1.00 92.38 71 GLY A N 1
ATOM 538 C CA . GLY A 1 71 ? -9.046 15.949 7.157 1.00 92.38 71 GLY A CA 1
ATOM 539 C C . GLY A 1 71 ? -7.780 16.698 7.598 1.00 92.38 71 GLY A C 1
ATOM 540 O O . GLY A 1 71 ? -7.832 17.909 7.805 1.00 92.38 71 GLY A O 1
ATOM 541 N N . LEU A 1 72 ? -6.654 15.997 7.774 1.00 96.06 72 LEU A N 1
ATOM 542 C CA . LEU A 1 72 ? -5.385 16.598 8.168 1.00 96.06 72 LEU A CA 1
ATOM 543 C C . LEU A 1 72 ? -4.712 17.313 6.985 1.00 96.06 72 LEU A C 1
ATOM 545 O O . LEU A 1 72 ? -4.893 16.908 5.832 1.00 96.06 72 LEU A O 1
ATOM 549 N N . PRO A 1 73 ? -3.875 18.327 7.266 1.00 96.56 73 PRO A N 1
ATOM 550 C CA . PRO A 1 73 ? -2.985 18.925 6.278 1.00 96.56 73 PRO A CA 1
ATOM 551 C C . PRO A 1 73 ? -2.093 17.888 5.577 1.00 96.56 73 PRO A C 1
ATOM 553 O O . PRO A 1 73 ? -1.668 16.897 6.179 1.00 96.56 73 PRO A O 1
ATOM 556 N N . ALA A 1 74 ? -1.797 18.120 4.296 1.00 96.44 74 ALA A N 1
ATOM 557 C CA . ALA A 1 74 ? -1.070 17.169 3.455 1.00 96.44 74 ALA A CA 1
ATOM 558 C C . ALA A 1 74 ? 0.333 16.829 3.995 1.00 96.44 74 ALA A C 1
ATOM 560 O O . ALA A 1 74 ? 0.760 15.681 3.930 1.00 96.44 74 ALA A O 1
ATOM 561 N N . ASP A 1 75 ? 1.049 17.800 4.553 1.00 97.38 75 ASP A N 1
ATOM 562 C CA . ASP A 1 75 ? 2.347 17.598 5.201 1.00 97.38 75 ASP A CA 1
ATOM 563 C C . ASP A 1 75 ? 2.251 16.616 6.377 1.00 97.38 75 ASP A C 1
ATOM 565 O O . ASP A 1 75 ? 3.054 15.685 6.460 1.00 97.38 75 ASP A O 1
ATOM 569 N N . ARG A 1 76 ? 1.215 16.734 7.218 1.00 97.62 76 ARG A N 1
ATOM 570 C CA . ARG A 1 76 ? 1.007 15.787 8.321 1.00 97.62 76 ARG A CA 1
ATOM 571 C C . ARG A 1 76 ? 0.586 14.403 7.862 1.00 97.62 76 ARG A C 1
ATOM 573 O O . ARG A 1 76 ? 1.062 13.420 8.423 1.00 97.62 76 ARG A O 1
ATOM 580 N N . VAL A 1 77 ? -0.259 14.299 6.839 1.00 97.56 77 VAL A N 1
ATOM 581 C CA . VAL A 1 77 ? -0.602 12.993 6.249 1.00 97.56 77 VAL A CA 1
ATOM 582 C C . VAL A 1 77 ? 0.650 12.310 5.698 1.00 97.56 77 VAL A C 1
ATOM 584 O O . VAL A 1 77 ? 0.857 11.120 5.933 1.00 97.56 77 VAL A O 1
ATOM 587 N N . ARG A 1 78 ? 1.510 13.069 5.012 1.00 97.19 78 ARG A N 1
ATOM 588 C CA . ARG A 1 78 ? 2.761 12.555 4.451 1.00 97.19 78 ARG A CA 1
ATOM 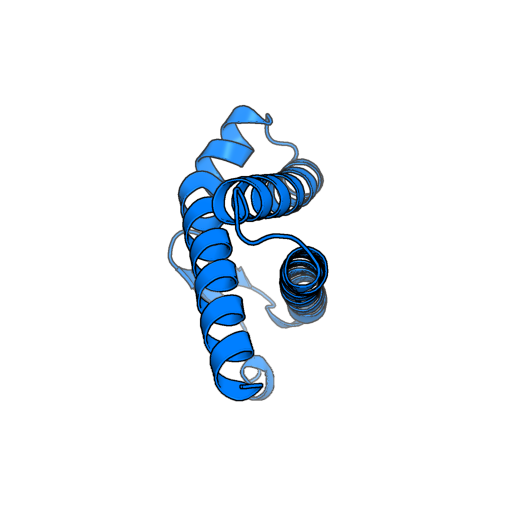589 C C . ARG A 1 78 ? 3.712 12.057 5.527 1.00 97.19 78 ARG A C 1
ATOM 591 O O . ARG A 1 78 ? 4.283 10.988 5.368 1.00 97.19 78 ARG A O 1
ATOM 598 N N . GLU A 1 79 ? 3.872 12.806 6.608 1.00 96.81 79 GLU A N 1
ATOM 599 C CA . GLU A 1 79 ? 4.726 12.405 7.726 1.00 96.81 79 GLU A CA 1
ATOM 600 C C . GLU A 1 79 ? 4.239 11.119 8.394 1.00 96.81 79 GLU A C 1
ATOM 602 O O . GLU A 1 79 ? 5.042 10.223 8.639 1.00 96.81 79 GLU A O 1
ATOM 607 N N . ILE A 1 80 ? 2.927 11.000 8.625 1.00 95.62 80 ILE A N 1
ATOM 608 C CA . ILE A 1 80 ? 2.320 9.795 9.202 1.00 95.62 80 ILE A CA 1
ATOM 609 C C . ILE A 1 80 ? 2.606 8.568 8.326 1.00 95.62 80 ILE A C 1
ATOM 611 O O . ILE A 1 80 ? 2.946 7.517 8.857 1.00 95.62 80 ILE A O 1
ATOM 615 N N . PHE A 1 81 ? 2.498 8.701 7.000 1.00 96.62 81 PHE A N 1
ATOM 616 C CA . PHE A 1 81 ? 2.678 7.585 6.065 1.00 96.62 81 PHE A CA 1
ATOM 617 C C . PHE A 1 81 ? 4.095 7.426 5.509 1.00 96.62 81 PHE A C 1
ATOM 619 O O . PHE A 1 81 ? 4.307 6.539 4.686 1.00 96.62 81 PHE A O 1
ATOM 626 N N . ALA A 1 82 ? 5.073 8.237 5.920 1.00 96.44 82 ALA A N 1
ATOM 627 C CA . ALA A 1 82 ? 6.399 8.255 5.295 1.00 96.44 82 ALA A CA 1
ATOM 628 C C . ALA A 1 82 ? 7.056 6.861 5.260 1.00 96.44 82 ALA A C 1
ATOM 630 O O . ALA A 1 82 ? 7.522 6.414 4.211 1.00 96.44 82 ALA A O 1
ATOM 631 N N . SER A 1 83 ? 7.012 6.147 6.389 1.00 95.88 83 SER A N 1
ATOM 632 C CA . SER A 1 83 ? 7.536 4.780 6.502 1.00 95.88 83 SER A CA 1
ATOM 633 C C . SER A 1 83 ? 6.726 3.779 5.668 1.00 95.88 83 SER A C 1
ATOM 635 O O . SER A 1 83 ? 7.294 2.944 4.966 1.00 95.88 83 SER A O 1
ATOM 637 N N . ASP A 1 84 ? 5.393 3.878 5.680 1.00 95.88 84 ASP A N 1
ATOM 638 C CA . ASP A 1 84 ? 4.526 2.980 4.911 1.00 95.88 84 ASP A CA 1
ATOM 639 C C . ASP A 1 84 ? 4.702 3.155 3.399 1.00 95.88 84 ASP A C 1
ATOM 641 O O . ASP A 1 84 ? 4.681 2.167 2.665 1.00 95.88 84 ASP A O 1
ATOM 645 N N . ILE A 1 85 ? 4.909 4.387 2.922 1.00 97.56 85 ILE A N 1
ATOM 646 C CA . ILE A 1 85 ? 5.189 4.681 1.511 1.00 97.56 85 ILE A CA 1
ATOM 647 C C . ILE A 1 85 ? 6.456 3.950 1.072 1.00 97.56 85 ILE A C 1
ATOM 649 O O . ILE A 1 85 ? 6.438 3.223 0.075 1.00 97.56 85 ILE A O 1
ATOM 653 N N . GLU A 1 86 ? 7.538 4.106 1.837 1.00 97.44 86 GLU A N 1
ATOM 654 C CA . GLU A 1 86 ? 8.815 3.463 1.548 1.00 97.44 86 GLU A CA 1
ATOM 655 C C . GLU A 1 86 ? 8.687 1.932 1.573 1.00 97.44 86 GLU A C 1
ATOM 657 O O . GLU A 1 86 ? 9.033 1.257 0.596 1.00 97.44 86 GLU A O 1
ATOM 662 N N . LEU A 1 87 ? 8.143 1.375 2.659 1.00 97.38 87 LEU A N 1
ATOM 663 C CA . LEU A 1 87 ? 8.039 -0.071 2.854 1.00 97.38 87 LEU A CA 1
ATOM 664 C C . LEU A 1 87 ? 7.150 -0.736 1.801 1.00 97.38 87 LEU A C 1
ATOM 666 O O . LEU A 1 87 ? 7.517 -1.779 1.248 1.00 97.38 87 LEU A O 1
ATOM 670 N N . ASN A 1 88 ? 6.002 -0.137 1.480 1.00 98.12 88 ASN A N 1
ATOM 671 C CA . ASN A 1 88 ? 5.100 -0.690 0.477 1.00 98.12 88 ASN A CA 1
ATOM 672 C C . ASN A 1 88 ? 5.727 -0.620 -0.921 1.00 98.12 88 ASN A C 1
ATOM 674 O O . ASN A 1 88 ? 5.693 -1.618 -1.645 1.00 98.12 88 ASN A O 1
ATOM 678 N N . ALA A 1 89 ? 6.372 0.491 -1.293 1.00 98.38 89 ALA A N 1
ATOM 679 C CA . ALA A 1 89 ? 7.043 0.614 -2.588 1.00 98.38 89 ALA A CA 1
ATOM 680 C C . ALA A 1 89 ? 8.182 -0.409 -2.759 1.00 98.38 89 ALA A C 1
ATOM 682 O O . ALA A 1 89 ? 8.269 -1.078 -3.797 1.00 98.38 89 ALA A O 1
ATOM 683 N N . GLN A 1 90 ? 9.016 -0.598 -1.729 1.00 98.12 90 GLN A N 1
ATOM 684 C CA . GLN A 1 90 ? 10.060 -1.629 -1.721 1.00 98.12 90 GLN A CA 1
ATOM 685 C C . GLN A 1 90 ? 9.463 -3.037 -1.842 1.00 98.12 90 GLN A C 1
ATOM 687 O O . GLN A 1 90 ? 9.934 -3.852 -2.644 1.00 98.12 90 GLN A O 1
ATOM 692 N N . GLY A 1 91 ? 8.393 -3.316 -1.091 1.00 98.12 91 GLY A N 1
ATOM 693 C CA . GLY A 1 91 ? 7.670 -4.585 -1.139 1.00 98.12 91 GLY A CA 1
ATOM 694 C C . GLY A 1 91 ? 7.153 -4.915 -2.540 1.00 98.12 91 GLY A C 1
ATOM 695 O O . GLY A 1 91 ? 7.371 -6.029 -3.030 1.00 98.12 91 GLY A O 1
ATOM 696 N N . LEU A 1 92 ? 6.543 -3.940 -3.223 1.00 98.50 92 LEU A N 1
ATOM 697 C CA . LEU A 1 92 ? 6.089 -4.087 -4.609 1.00 98.50 92 LEU A CA 1
ATOM 698 C C . LEU A 1 92 ? 7.257 -4.345 -5.571 1.00 98.50 92 LEU A C 1
ATOM 700 O O . LEU A 1 92 ? 7.180 -5.255 -6.400 1.00 98.50 92 LEU A O 1
ATOM 704 N N . GLY A 1 93 ? 8.370 -3.620 -5.428 1.00 97.62 93 GLY A N 1
ATOM 705 C CA . GLY A 1 93 ? 9.572 -3.831 -6.241 1.00 97.62 93 GLY A CA 1
ATOM 706 C C . GLY A 1 93 ? 10.138 -5.250 -6.107 1.00 97.62 93 GLY A C 1
ATOM 707 O O . GLY A 1 93 ? 10.413 -5.921 -7.109 1.00 97.62 93 GLY A O 1
ATOM 708 N N . ILE A 1 94 ? 10.244 -5.754 -4.874 1.00 97.50 94 ILE A N 1
ATOM 709 C CA . ILE A 1 94 ? 10.701 -7.123 -4.590 1.00 97.50 94 ILE A CA 1
ATOM 710 C C . ILE A 1 94 ? 9.713 -8.155 -5.140 1.00 97.50 94 ILE A C 1
ATOM 712 O O . ILE A 1 94 ? 10.127 -9.180 -5.693 1.00 97.50 94 ILE A O 1
ATOM 716 N N . TRP A 1 95 ? 8.409 -7.909 -5.001 1.00 97.69 95 TRP A N 1
ATOM 717 C CA . TRP A 1 95 ? 7.377 -8.797 -5.526 1.00 97.69 95 TRP A CA 1
ATOM 718 C C . TRP A 1 95 ? 7.473 -8.936 -7.048 1.00 97.69 95 TRP A C 1
ATOM 720 O O . TRP A 1 95 ? 7.495 -10.063 -7.548 1.00 97.69 95 TRP A O 1
ATOM 730 N N . LEU A 1 96 ? 7.640 -7.828 -7.776 1.00 96.94 96 LEU A N 1
ATOM 731 C CA . LEU A 1 96 ? 7.846 -7.838 -9.227 1.00 96.94 96 LEU A CA 1
ATOM 732 C C . LEU A 1 96 ? 9.125 -8.574 -9.634 1.00 96.94 96 LEU A C 1
ATOM 734 O O . LEU A 1 96 ? 9.094 -9.397 -10.549 1.00 96.94 96 LEU A O 1
ATOM 738 N N . MET A 1 97 ? 10.236 -8.363 -8.921 1.00 95.12 97 MET A N 1
ATOM 739 C CA . MET A 1 97 ? 11.471 -9.123 -9.152 1.00 95.12 97 MET A CA 1
ATOM 740 C C . MET A 1 97 ? 11.239 -10.636 -8.998 1.00 95.12 97 MET A C 1
ATOM 742 O O . MET A 1 97 ? 11.690 -11.427 -9.827 1.00 95.12 97 MET A O 1
ATOM 746 N N . ARG A 1 98 ? 10.527 -11.061 -7.946 1.00 95.69 98 ARG A N 1
ATOM 747 C CA . ARG A 1 98 ? 10.211 -12.482 -7.711 1.00 95.69 98 ARG A CA 1
ATOM 748 C C . ARG A 1 98 ? 9.272 -13.049 -8.774 1.00 95.69 98 ARG A C 1
ATOM 750 O O . ARG A 1 98 ? 9.418 -14.212 -9.136 1.00 95.69 98 ARG A O 1
ATOM 757 N N . ARG A 1 99 ? 8.321 -12.258 -9.272 1.00 94.56 99 ARG A N 1
ATOM 758 C CA . ARG A 1 99 ? 7.412 -12.660 -10.356 1.00 94.56 99 ARG A CA 1
ATOM 759 C C . ARG A 1 99 ? 8.138 -12.853 -11.680 1.00 94.56 99 ARG A C 1
ATOM 761 O O . ARG A 1 99 ? 7.923 -13.881 -12.311 1.00 94.56 99 ARG A O 1
ATOM 768 N N . ALA A 1 100 ? 9.025 -11.931 -12.055 1.00 92.62 100 ALA A N 1
ATOM 769 C CA . ALA A 1 100 ? 9.841 -12.060 -13.261 1.00 92.62 100 ALA A CA 1
ATOM 770 C C . ALA A 1 100 ? 10.673 -13.356 -13.238 1.00 92.62 100 ALA A C 1
ATOM 772 O O . ALA A 1 100 ? 10.643 -14.119 -14.197 1.00 92.62 100 ALA A O 1
ATOM 773 N N . LYS A 1 101 ? 11.305 -13.672 -12.095 1.00 93.50 101 LYS A N 1
ATOM 774 C CA . LYS A 1 101 ? 12.054 -14.929 -11.898 1.00 93.50 101 LYS A CA 1
ATOM 775 C C . LYS A 1 101 ? 11.210 -16.203 -11.998 1.00 93.50 101 LYS A C 1
ATOM 777 O O . LYS A 1 101 ? 11.768 -17.250 -12.268 1.00 93.50 101 LYS A O 1
ATOM 782 N N . ARG A 1 102 ? 9.903 -16.144 -11.717 1.00 93.62 102 ARG A N 1
ATOM 783 C CA . ARG A 1 102 ? 8.993 -17.302 -11.828 1.00 93.62 102 ARG A CA 1
ATOM 784 C C . ARG A 1 102 ? 8.458 -17.516 -13.245 1.00 93.62 102 ARG A C 1
ATOM 786 O O . ARG A 1 102 ? 7.841 -18.546 -13.487 1.00 93.62 102 ARG A O 1
ATOM 793 N N . ARG A 1 103 ? 8.584 -16.513 -14.119 1.00 86.06 103 ARG A N 1
ATOM 794 C CA . ARG A 1 103 ? 8.131 -16.567 -15.518 1.00 86.06 103 ARG A CA 1
ATOM 795 C C . ARG A 1 103 ? 9.245 -16.960 -16.490 1.00 86.06 103 ARG A C 1
ATOM 797 O O . ARG A 1 103 ? 8.919 -17.452 -17.562 1.00 86.06 103 ARG A O 1
ATOM 804 N N . ALA A 1 104 ? 10.497 -16.661 -16.138 1.00 77.44 104 ALA A N 1
ATOM 805 C CA . ALA A 1 104 ? 11.691 -17.135 -16.836 1.00 77.44 104 ALA A CA 1
ATOM 806 C C . ALA A 1 104 ? 11.907 -18.629 -16.571 1.00 77.44 104 ALA A C 1
ATOM 808 O O . ALA A 1 104 ? 12.365 -19.311 -17.510 1.00 77.44 104 ALA A O 1
#

Radius of gyration: 15.67 Å; chains: 1; bounding box: 31×36×37 Å